Protein AF-A0A6B2SWW7-F1 (afdb_monomer_lite)

Radius of gyration: 10.78 Å; chains: 1; bounding box: 21×21×30 Å

Sequence (48 aa):
MSLHGLLDAVVKDSALAEAAKAASDGHRMHVDLVGPPAARPFAVAALA

pLDDT: mean 76.02, std 5.3, range [51.62, 81.94]

Foldseek 3Di:
DPPVVVLVVVCPPPVLVVVLVCVVVVVDPDDDDDDDPVCVVSSVVSND

Secondary structure (DSSP, 8-state):
--HHHHHHHHTTSHHHHHHHHHHHTTS-S--PPPS-GGGHHHHHHHH-

Structure (mmCIF, N/CA/C/O backbone):
data_AF-A0A6B2SWW7-F1
#
_entry.id   AF-A0A6B2SWW7-F1
#
loop_
_atom_site.group_PDB
_atom_site.id
_atom_site.type_symbol
_atom_site.label_atom_id
_atom_site.label_alt_id
_atom_site.label_comp_id
_atom_site.label_asym_id
_atom_site.label_entity_id
_atom_site.label_seq_id
_atom_site.pdbx_PDB_ins_code
_atom_site.Cartn_x
_atom_site.Cartn_y
_atom_site.Cartn_z
_atom_site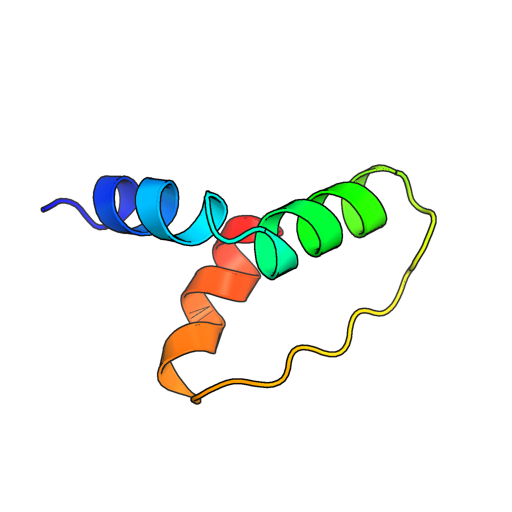.occupancy
_atom_site.B_iso_or_equiv
_atom_site.auth_seq_id
_atom_site.auth_comp_id
_atom_site.auth_asym_id
_atom_site.auth_atom_id
_atom_site.pdbx_PDB_model_num
ATOM 1 N N . MET A 1 1 ? -3.827 11.519 15.692 1.00 51.62 1 MET A N 1
ATOM 2 C CA . MET A 1 1 ? -4.496 11.013 14.475 1.00 51.62 1 MET A CA 1
ATOM 3 C C . MET A 1 1 ? -4.805 9.546 14.675 1.00 51.62 1 MET A C 1
ATOM 5 O O . MET A 1 1 ? -3.946 8.842 15.191 1.00 51.62 1 MET A O 1
ATOM 9 N N . SER A 1 2 ? -6.004 9.092 14.314 1.00 77.69 2 SER A N 1
ATOM 10 C CA . SER A 1 2 ? -6.283 7.655 14.255 1.00 77.69 2 SER A CA 1
ATOM 11 C C . SER A 1 2 ? -5.518 7.033 13.083 1.00 77.69 2 SER A C 1
ATOM 13 O O . SER A 1 2 ? -5.223 7.714 12.100 1.00 77.69 2 SER A O 1
ATOM 15 N N . LEU A 1 3 ? -5.214 5.737 13.173 1.00 73.94 3 LEU A N 1
ATOM 16 C CA . LEU A 1 3 ? -4.556 4.991 12.094 1.00 73.94 3 LEU A CA 1
ATOM 17 C C . LEU A 1 3 ? -5.328 5.108 10.763 1.00 73.94 3 LEU A C 1
ATOM 19 O O . LEU A 1 3 ? -4.726 5.160 9.700 1.00 73.94 3 LEU A O 1
ATOM 23 N N . HIS A 1 4 ? -6.658 5.226 10.839 1.00 73.44 4 HIS A N 1
ATOM 24 C CA . HIS A 1 4 ? -7.543 5.400 9.685 1.00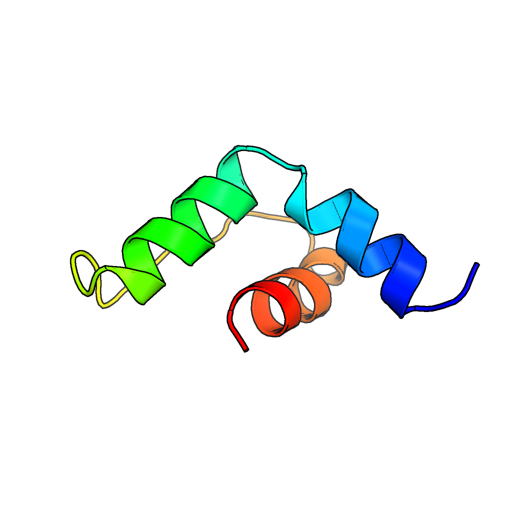 73.44 4 HIS A CA 1
ATOM 25 C C . HIS A 1 4 ? -7.351 6.762 9.007 1.00 73.44 4 HIS A C 1
ATOM 27 O O . HIS A 1 4 ? -7.249 6.828 7.791 1.00 73.44 4 HIS A O 1
ATOM 33 N N . GLY A 1 5 ? -7.209 7.845 9.782 1.00 76.00 5 GLY A N 1
ATOM 34 C CA . GLY A 1 5 ? -6.945 9.170 9.209 1.00 76.00 5 GLY A CA 1
ATOM 35 C C . GLY A 1 5 ? -5.582 9.268 8.516 1.00 76.00 5 GLY A C 1
ATOM 36 O O . GLY A 1 5 ? -5.416 10.046 7.581 1.00 76.00 5 GLY A O 1
ATOM 37 N N . LEU A 1 6 ? -4.609 8.460 8.947 1.00 76.31 6 LEU A N 1
ATOM 38 C CA . LEU A 1 6 ? -3.319 8.361 8.272 1.00 76.31 6 LEU A CA 1
ATOM 39 C C . LEU A 1 6 ? -3.410 7.517 6.990 1.00 76.31 6 LEU A C 1
ATOM 41 O O . LEU A 1 6 ? -2.805 7.880 5.987 1.00 76.31 6 LEU A O 1
ATOM 45 N N . LEU A 1 7 ? -4.210 6.448 6.991 1.00 74.12 7 LEU A N 1
ATOM 46 C CA . LEU A 1 7 ? -4.489 5.655 5.790 1.00 74.12 7 LEU A CA 1
ATOM 47 C C . LEU A 1 7 ? -5.195 6.477 4.702 1.00 74.12 7 LEU A C 1
ATOM 49 O O . LEU A 1 7 ? -4.750 6.460 3.557 1.00 74.12 7 LEU A O 1
ATOM 53 N N . ASP A 1 8 ? -6.192 7.285 5.068 1.00 76.00 8 ASP A N 1
ATOM 54 C CA . ASP A 1 8 ? -6.879 8.204 4.144 1.00 76.00 8 ASP A CA 1
ATOM 55 C C . ASP A 1 8 ? -5.932 9.211 3.479 1.00 76.00 8 ASP A C 1
ATOM 57 O O . ASP A 1 8 ? -6.160 9.651 2.351 1.00 76.00 8 ASP A O 1
ATOM 61 N N . ALA A 1 9 ? -4.870 9.619 4.177 1.00 76.00 9 ALA A N 1
ATOM 62 C CA . ALA A 1 9 ? -3.860 10.505 3.611 1.00 76.00 9 ALA A CA 1
ATOM 63 C C . ALA A 1 9 ? -2.933 9.765 2.636 1.00 76.00 9 ALA A C 1
ATOM 65 O O . ALA A 1 9 ? -2.546 10.335 1.620 1.00 76.00 9 ALA A O 1
ATOM 66 N N . VAL A 1 10 ? -2.599 8.505 2.923 1.00 74.56 10 VAL A N 1
ATOM 67 C CA . VAL A 1 10 ? -1.688 7.693 2.103 1.00 74.56 10 VAL A CA 1
ATOM 68 C C . VAL A 1 10 ? -2.357 7.207 0.813 1.00 74.56 10 VAL A C 1
ATOM 70 O O . VAL A 1 10 ? -1.712 7.195 -0.228 1.00 74.56 10 VAL A O 1
ATOM 73 N N . VAL A 1 11 ? -3.657 6.903 0.830 1.00 74.12 11 VAL A N 1
ATOM 74 C CA . VAL A 1 11 ? -4.416 6.526 -0.382 1.00 74.12 11 VAL A CA 1
ATOM 75 C C . VAL A 1 11 ? -4.556 7.691 -1.377 1.00 74.12 11 VAL A C 1
ATOM 77 O O . VAL A 1 11 ? -4.804 7.467 -2.557 1.00 74.12 11 VAL A O 1
ATOM 80 N N . LYS A 1 12 ? -4.342 8.943 -0.946 1.00 76.38 12 LYS A N 1
ATOM 81 C CA . LYS A 1 12 ? -4.289 10.109 -1.852 1.00 76.38 12 LYS A CA 1
ATOM 82 C C . LYS A 1 12 ? -2.989 10.200 -2.653 1.00 76.38 12 LYS A C 1
ATOM 84 O O . LYS A 1 12 ? -2.897 11.049 -3.538 1.00 76.38 12 LYS A O 1
ATOM 89 N N . ASP A 1 13 ? -1.996 9.367 -2.350 1.00 79.19 13 ASP A N 1
ATOM 90 C CA . ASP A 1 13 ? -0.830 9.209 -3.208 1.00 79.19 13 ASP A CA 1
ATOM 91 C C . ASP A 1 13 ? -1.259 8.620 -4.558 1.00 79.19 13 ASP A C 1
ATOM 93 O O . ASP A 1 13 ? -1.922 7.583 -4.621 1.00 79.19 13 ASP A O 1
ATOM 97 N N . SER A 1 14 ? -0.899 9.294 -5.650 1.00 76.81 14 SER A N 1
ATOM 98 C CA . SER A 1 14 ? -1.358 8.908 -6.985 1.00 76.81 14 SER A CA 1
ATOM 99 C C . SER A 1 14 ? -0.821 7.548 -7.424 1.00 76.81 14 SER A C 1
ATOM 101 O O . SER A 1 14 ? -1.525 6.827 -8.128 1.00 76.81 14 SER A O 1
ATOM 103 N N . ALA A 1 15 ? 0.382 7.156 -6.995 1.00 77.00 15 ALA A N 1
ATOM 104 C CA . ALA A 1 15 ? 0.927 5.847 -7.333 1.00 77.00 15 ALA A CA 1
ATOM 105 C C . ALA A 1 15 ? 0.173 4.735 -6.596 1.00 77.00 15 ALA A C 1
ATOM 107 O O . ALA A 1 15 ? -0.121 3.692 -7.187 1.00 77.00 15 ALA A O 1
ATOM 108 N N . LEU A 1 16 ? -0.193 4.967 -5.333 1.00 76.12 16 LEU A N 1
ATOM 109 C CA . LEU A 1 16 ? -0.956 3.998 -4.551 1.00 76.12 16 LEU A CA 1
ATOM 110 C C . LEU A 1 16 ? -2.415 3.882 -5.017 1.00 76.12 16 LEU A C 1
ATOM 112 O O . LEU A 1 16 ? -2.939 2.772 -5.108 1.00 76.12 16 LEU A O 1
ATOM 116 N N . ALA A 1 17 ? -3.048 5.001 -5.372 1.00 80.81 17 ALA A N 1
ATOM 117 C CA . ALA A 1 17 ? -4.405 5.019 -5.913 1.00 80.81 17 ALA A CA 1
ATOM 118 C C . ALA A 1 17 ? -4.507 4.262 -7.249 1.00 80.81 17 ALA A C 1
ATOM 120 O O . ALA A 1 17 ? -5.413 3.448 -7.438 1.00 80.81 17 ALA A O 1
ATOM 121 N N . GLU A 1 18 ? -3.555 4.478 -8.161 1.00 77.62 18 GLU A N 1
ATOM 122 C CA . GLU A 1 18 ? -3.506 3.761 -9.440 1.00 77.62 18 GLU A CA 1
ATOM 123 C C . GLU A 1 18 ? -3.224 2.266 -9.248 1.00 77.62 18 GLU A C 1
ATOM 125 O O . GLU A 1 18 ? -3.818 1.431 -9.931 1.00 77.62 18 GLU A O 1
ATOM 130 N N . ALA A 1 19 ? -2.367 1.904 -8.288 1.00 77.31 19 ALA A N 1
ATOM 131 C CA . ALA A 1 19 ? -2.1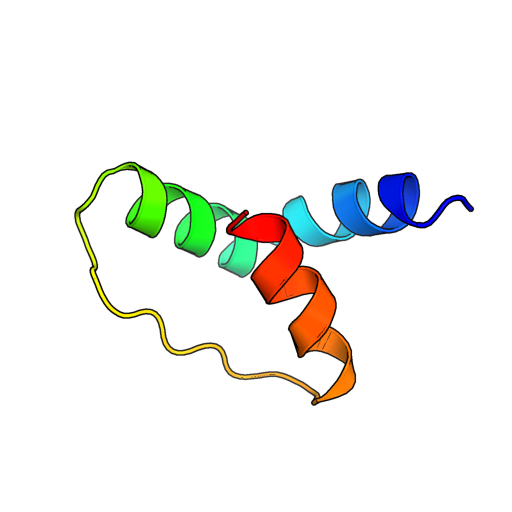19 0.509 -7.937 1.00 77.31 19 ALA A CA 1
ATOM 132 C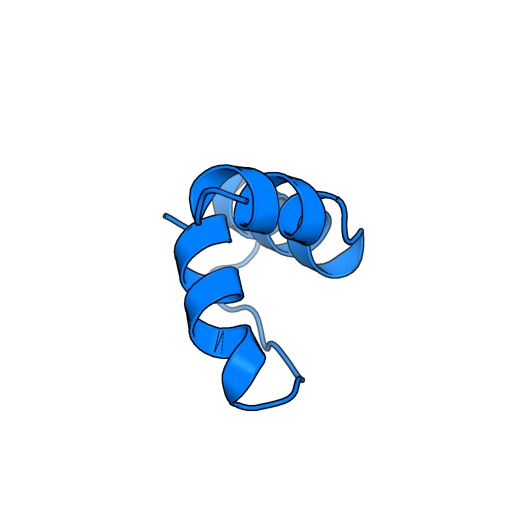 C . ALA A 1 19 ? -3.386 -0.190 -7.414 1.00 77.31 19 ALA A C 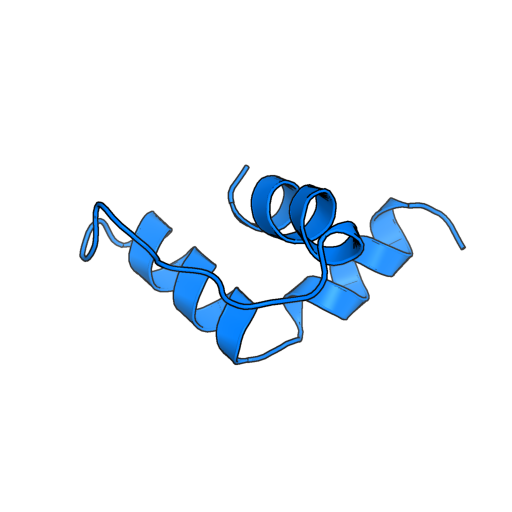1
ATOM 134 O O . ALA A 1 19 ? -3.722 -1.279 -7.887 1.00 77.31 19 ALA A O 1
ATOM 135 N N . ALA A 1 20 ? -4.110 0.443 -6.485 1.00 79.19 20 ALA A N 1
ATOM 136 C CA . ALA A 1 20 ? -5.352 -0.095 -5.929 1.00 79.19 20 ALA A CA 1
ATOM 137 C C . ALA A 1 20 ? -6.440 -0.247 -7.005 1.00 79.19 20 ALA A C 1
ATOM 139 O O . ALA A 1 20 ? -7.128 -1.270 -7.068 1.00 79.19 20 ALA A O 1
ATOM 140 N N . LYS A 1 21 ? -6.555 0.732 -7.909 1.00 80.94 21 LYS A N 1
ATOM 141 C CA . LYS A 1 21 ? -7.487 0.679 -9.038 1.00 80.94 21 LYS A CA 1
ATOM 142 C C . LYS A 1 21 ? -7.124 -0.422 -10.037 1.00 80.94 21 LYS A C 1
ATOM 144 O O . LYS A 1 21 ? -7.985 -1.212 -10.403 1.00 80.94 21 LYS A O 1
ATOM 149 N N . ALA A 1 22 ? -5.854 -0.535 -10.427 1.00 77.88 22 ALA A N 1
ATOM 150 C CA . ALA A 1 22 ? -5.397 -1.574 -11.352 1.00 77.88 22 ALA A CA 1
ATOM 151 C C . ALA A 1 22 ? -5.603 -2.997 -10.798 1.00 77.88 22 ALA A C 1
ATOM 153 O O . ALA A 1 22 ? -5.899 -3.917 -11.569 1.00 77.88 22 ALA A O 1
ATOM 154 N N . ALA A 1 23 ? -5.459 -3.168 -9.478 1.00 76.00 23 ALA A N 1
ATOM 155 C CA . ALA A 1 23 ? -5.776 -4.412 -8.782 1.00 76.00 23 ALA A CA 1
ATOM 156 C C . ALA A 1 23 ? -7.291 -4.685 -8.766 1.00 76.00 23 ALA A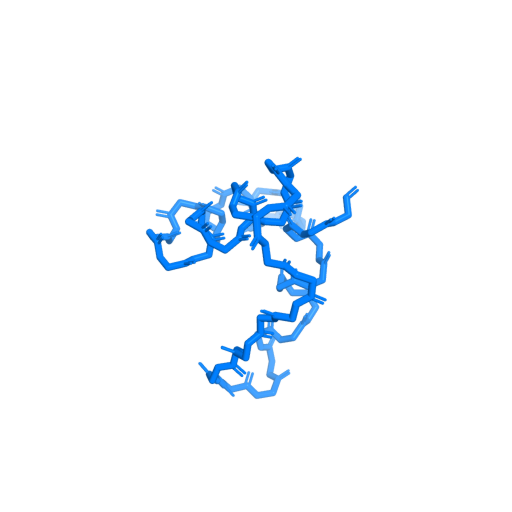 C 1
ATOM 158 O O . ALA A 1 23 ? -7.713 -5.793 -9.098 1.00 76.00 23 ALA A O 1
ATOM 159 N N . SER A 1 24 ? -8.105 -3.670 -8.455 1.00 77.75 24 SER A N 1
ATOM 160 C CA . SER A 1 24 ? -9.574 -3.771 -8.417 1.00 77.75 24 SER A CA 1
ATOM 161 C C . SER A 1 24 ? -10.181 -4.085 -9.785 1.00 77.75 24 SER A C 1
ATOM 163 O O . SER A 1 24 ? -11.078 -4.918 -9.891 1.00 77.75 24 SER A O 1
ATOM 165 N N . ASP A 1 25 ? -9.655 -3.471 -10.845 1.00 80.00 25 ASP A N 1
ATOM 166 C CA . ASP A 1 25 ? -10.128 -3.679 -12.213 1.00 80.00 25 ASP A CA 1
ATOM 167 C C . ASP A 1 25 ? -9.643 -5.027 -12.797 1.00 80.00 25 ASP A C 1
ATOM 169 O O . ASP A 1 25 ? -9.924 -5.332 -13.956 1.00 80.00 25 ASP A O 1
ATOM 173 N N . GLY A 1 26 ? -8.868 -5.827 -12.051 1.00 70.12 26 GLY A N 1
ATOM 174 C CA . GLY A 1 26 ? -8.365 -7.138 -12.486 1.00 70.12 26 GLY A CA 1
ATOM 175 C C . GLY A 1 26 ? -7.338 -7.093 -13.626 1.00 70.12 26 GLY A C 1
ATOM 176 O O . GLY A 1 26 ? -6.990 -8.131 -14.186 1.00 70.12 26 GLY A O 1
ATOM 177 N N . HIS A 1 27 ? -6.834 -5.907 -13.982 1.00 67.88 27 HIS A N 1
ATOM 178 C CA . HIS A 1 27 ? -5.935 -5.719 -15.127 1.00 67.88 27 HIS A CA 1
ATOM 179 C C . HIS A 1 27 ? -4.499 -6.167 -14.834 1.00 67.88 27 HIS A C 1
ATOM 181 O O . HIS A 1 27 ? -3.738 -6.451 -15.763 1.00 67.88 27 HIS A O 1
ATOM 187 N N . ARG A 1 28 ? -4.097 -6.213 -13.558 1.00 67.75 28 ARG A N 1
ATOM 188 C CA . ARG A 1 28 ? -2.758 -6.649 -13.142 1.00 67.75 28 ARG A CA 1
ATOM 189 C C . ARG A 1 28 ? -2.829 -7.494 -11.880 1.00 67.75 28 ARG A C 1
ATOM 191 O O . ARG A 1 28 ? -3.142 -6.997 -10.807 1.00 67.75 28 ARG A O 1
ATOM 198 N N . MET A 1 29 ? -2.458 -8.767 -12.008 1.00 72.19 29 MET A N 1
ATOM 199 C CA . MET A 1 29 ? -2.359 -9.690 -10.869 1.00 72.19 29 MET A CA 1
ATOM 200 C C . MET A 1 29 ? -1.066 -9.520 -10.058 1.00 72.19 29 MET A C 1
ATOM 202 O O . MET A 1 29 ? -0.892 -10.197 -9.051 1.00 72.19 29 MET A O 1
ATOM 206 N N . HIS A 1 30 ? -0.137 -8.675 -10.512 1.00 73.12 30 HIS A N 1
ATOM 207 C CA . HIS A 1 30 ? 1.110 -8.351 -9.819 1.00 73.12 30 HIS A CA 1
ATOM 208 C C . HIS A 1 30 ? 1.356 -6.844 -9.880 1.00 73.12 30 HIS A C 1
ATOM 210 O O . HIS A 1 30 ? 1.216 -6.225 -10.938 1.00 73.12 30 HIS A O 1
ATOM 216 N N . VAL A 1 31 ? 1.730 -6.272 -8.737 1.00 74.31 31 VAL A N 1
ATOM 217 C CA . VAL A 1 31 ? 2.120 -4.870 -8.587 1.00 74.31 31 VAL A CA 1
ATOM 218 C C . VAL A 1 31 ? 3.402 -4.831 -7.766 1.00 74.31 31 VAL A C 1
ATOM 220 O O . VAL A 1 31 ? 3.411 -5.249 -6.608 1.00 74.31 31 VAL A O 1
ATOM 223 N N . ASP A 1 32 ? 4.469 -4.308 -8.364 1.00 78.00 32 ASP A N 1
ATOM 224 C CA . ASP A 1 32 ? 5.738 -4.090 -7.678 1.00 78.00 32 ASP A CA 1
ATOM 225 C C . ASP A 1 32 ? 5.729 -2.715 -7.010 1.00 78.00 32 ASP A C 1
ATOM 227 O O . ASP A 1 32 ? 5.651 -1.676 -7.668 1.00 78.00 32 ASP A O 1
ATOM 231 N N . LEU A 1 33 ? 5.807 -2.710 -5.681 1.00 74.62 33 LEU A N 1
ATOM 232 C CA . LEU A 1 33 ? 5.858 -1.493 -4.881 1.00 74.62 33 LEU A CA 1
ATOM 233 C C . LEU A 1 33 ? 7.284 -1.262 -4.394 1.00 74.62 33 LEU A C 1
ATOM 235 O O . LEU A 1 33 ? 7.833 -2.057 -3.630 1.00 74.62 33 LEU A O 1
ATOM 239 N N . VAL A 1 34 ? 7.869 -0.141 -4.806 1.00 81.19 34 VAL A N 1
ATOM 240 C CA . VAL A 1 34 ? 9.181 0.303 -4.332 1.00 81.19 34 VAL A CA 1
ATOM 241 C C . VAL A 1 34 ? 8.972 1.385 -3.284 1.00 81.19 34 VAL A C 1
ATOM 243 O O . VAL A 1 34 ? 8.355 2.412 -3.550 1.00 81.19 34 VAL A O 1
ATOM 246 N N . GLY A 1 35 ? 9.493 1.168 -2.081 1.00 78.62 35 GLY A N 1
ATOM 247 C CA . GLY A 1 35 ? 9.362 2.134 -1.002 1.00 78.62 35 GLY A CA 1
ATOM 248 C C . GLY A 1 35 ? 10.090 1.712 0.269 1.00 78.62 35 GLY A C 1
ATOM 249 O O . GLY A 1 35 ? 10.637 0.607 0.346 1.00 78.62 35 GLY A O 1
ATOM 250 N N . PRO A 1 36 ? 10.114 2.589 1.285 1.00 81.88 36 PRO A N 1
ATOM 251 C CA . PRO A 1 36 ? 10.708 2.261 2.569 1.00 81.88 36 PRO A CA 1
ATOM 252 C C . PRO A 1 36 ? 9.936 1.109 3.235 1.00 81.88 36 PRO A C 1
ATOM 254 O O . PRO A 1 36 ? 8.716 1.014 3.087 1.00 81.88 36 PRO A O 1
ATOM 257 N N . PRO A 1 37 ? 10.597 0.262 4.043 1.00 79.94 37 PRO A N 1
ATOM 258 C CA . PRO A 1 37 ? 9.951 -0.889 4.683 1.00 79.94 37 PRO A CA 1
ATOM 259 C C . PRO A 1 37 ? 8.762 -0.499 5.577 1.00 79.94 37 PRO A C 1
ATOM 261 O O . PRO A 1 37 ? 7.824 -1.278 5.733 1.00 79.94 37 PRO A O 1
ATOM 264 N N . ALA A 1 38 ? 8.757 0.729 6.106 1.00 80.06 38 ALA A N 1
ATOM 265 C CA . ALA A 1 38 ? 7.651 1.289 6.880 1.00 80.06 38 ALA A CA 1
ATOM 266 C C . ALA A 1 38 ? 6.373 1.560 6.057 1.00 80.06 38 ALA A C 1
ATOM 268 O O . ALA A 1 38 ? 5.301 1.670 6.644 1.00 80.06 38 ALA A O 1
ATOM 269 N N . ALA A 1 39 ? 6.454 1.647 4.722 1.00 81.50 39 ALA A N 1
ATOM 270 C CA . ALA A 1 39 ? 5.295 1.882 3.855 1.00 81.50 39 ALA A CA 1
ATOM 271 C C . ALA A 1 39 ? 4.460 0.615 3.601 1.00 81.50 39 ALA A C 1
ATOM 273 O O . ALA A 1 39 ? 3.294 0.691 3.215 1.00 81.50 39 ALA A O 1
ATOM 274 N N . ARG A 1 40 ? 5.043 -0.561 3.852 1.00 80.62 40 ARG A N 1
ATOM 275 C CA . ARG A 1 40 ? 4.435 -1.866 3.580 1.00 80.62 40 ARG A CA 1
ATOM 276 C C . ARG A 1 40 ? 3.043 -2.068 4.211 1.00 80.62 40 ARG A C 1
ATOM 278 O O . ARG A 1 40 ? 2.155 -2.505 3.485 1.00 80.62 40 ARG A O 1
ATOM 285 N N . PRO A 1 41 ? 2.791 -1.757 5.501 1.00 81.94 41 PRO A N 1
ATOM 286 C CA . PRO A 1 41 ? 1.449 -1.896 6.071 1.00 81.94 41 PRO A CA 1
ATOM 287 C C . PRO A 1 41 ? 0.412 -0.971 5.419 1.00 81.94 41 PRO A C 1
ATOM 289 O O . PRO A 1 41 ? -0.743 -1.366 5.310 1.00 81.94 41 PRO A O 1
ATOM 292 N N . PHE A 1 42 ? 0.802 0.218 4.944 1.00 81.56 42 PHE A N 1
ATOM 293 C CA . PHE A 1 42 ? -0.122 1.121 4.247 1.00 81.56 42 PHE A CA 1
ATOM 294 C C . PHE A 1 42 ? -0.468 0.617 2.852 1.00 81.56 42 PHE A C 1
ATOM 296 O O . PHE A 1 42 ? -1.623 0.683 2.454 1.00 81.56 42 PHE A O 1
ATOM 303 N N . ALA A 1 43 ? 0.511 0.055 2.142 1.00 79.62 43 ALA A N 1
ATOM 304 C CA . ALA A 1 43 ? 0.272 -0.584 0.857 1.00 79.62 43 ALA A CA 1
ATOM 305 C C . ALA A 1 43 ? -0.710 -1.754 0.967 1.00 79.62 43 ALA A C 1
ATOM 307 O O . ALA A 1 43 ? -1.657 -1.833 0.194 1.00 79.62 43 ALA A O 1
ATOM 308 N N . VAL A 1 44 ? -0.515 -2.632 1.956 1.00 79.75 44 VAL A N 1
ATOM 309 C CA . VAL A 1 44 ? -1.433 -3.753 2.201 1.00 79.75 44 VAL A CA 1
ATOM 310 C C . VAL A 1 44 ? -2.825 -3.243 2.570 1.00 79.75 44 VAL A C 1
ATOM 312 O O . VAL A 1 44 ? -3.808 -3.743 2.042 1.00 79.75 44 VAL A O 1
ATOM 315 N N . ALA A 1 45 ? -2.917 -2.230 3.435 1.00 78.88 45 ALA A N 1
ATOM 316 C CA . ALA A 1 45 ? -4.198 -1.656 3.835 1.00 78.88 45 ALA A CA 1
ATOM 317 C C . ALA A 1 45 ? -4.927 -0.922 2.696 1.00 78.88 45 ALA A C 1
ATOM 319 O O . ALA A 1 45 ? -6.146 -0.865 2.719 1.00 78.88 45 ALA A O 1
ATOM 320 N N . ALA A 1 46 ? -4.213 -0.374 1.709 1.00 74.62 46 ALA A N 1
ATOM 321 C CA . ALA A 1 46 ? -4.821 0.233 0.523 1.00 74.62 46 ALA A CA 1
ATOM 322 C C . ALA A 1 46 ? -5.336 -0.803 -0.497 1.00 74.62 46 ALA A C 1
ATOM 324 O O . ALA A 1 46 ? -6.111 -0.451 -1.382 1.00 74.62 46 ALA A O 1
ATOM 325 N N . LEU A 1 47 ? -4.876 -2.055 -0.397 1.00 69.38 47 LEU A N 1
ATOM 326 C CA . LEU A 1 47 ? -5.269 -3.177 -1.257 1.00 69.38 47 LEU A CA 1
ATOM 327 C C . LEU A 1 47 ? -6.365 -4.067 -0.639 1.00 69.38 47 LEU A C 1
ATOM 329 O O . LEU A 1 47 ? -6.954 -4.861 -1.370 1.00 69.38 47 LEU A O 1
ATOM 333 N N . ALA A 1 48 ? -6.576 -3.991 0.680 1.00 64.38 48 ALA A N 1
ATOM 334 C CA . ALA A 1 48 ? -7.558 -4.781 1.430 1.00 64.38 48 ALA A CA 1
ATOM 335 C C . ALA A 1 48 ? -8.945 -4.127 1.417 1.00 64.38 48 ALA A C 1
ATOM 337 O O . ALA A 1 48 ? -9.934 -4.888 1.312 1.00 64.38 48 ALA A O 1
#